Protein AF-A0A355SD45-F1 (afdb_monomer_lite)

Sequence (48 aa):
DNFAHEKSSSLPYGMQRRLEIARALATEPKVLLLDEPAAGMNPNESMA

Foldseek 3Di:
DPPPP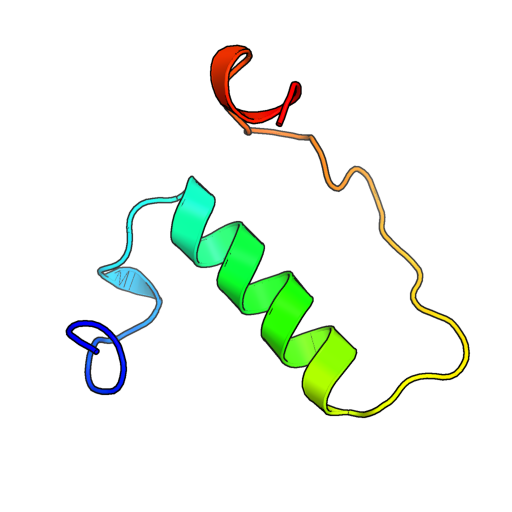PDLVPDDPVVNLVVVVVVVCVVVDPDDDDDPSPPPDDPVVVPD

pLDDT: mean 81.43, std 15.87, range [41.72, 97.56]

Secondary structure (DSSP, 8-state):
-TTTTS-GGGS-HHHHHHHHHHHHHTT--S----SSTTTT--GGGS--

Radius of gyration: 12.09 Å; chains: 1; bounding box: 24×23×30 Å

Structure (mmCIF, N/CA/C/O backbone):
data_AF-A0A355SD45-F1
#
_entry.id   AF-A0A355SD45-F1
#
loop_
_atom_site.group_PDB
_atom_site.id
_atom_site.type_symbol
_atom_site.label_atom_id
_atom_site.label_alt_id
_atom_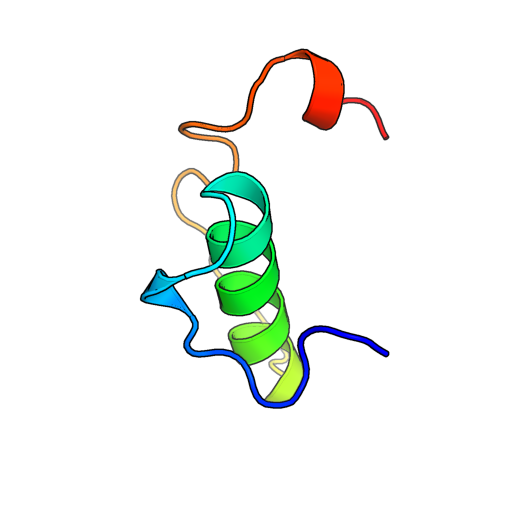site.label_comp_id
_atom_site.label_asym_id
_atom_site.label_entity_id
_atom_site.label_seq_id
_atom_site.pdbx_PDB_ins_code
_atom_site.Cartn_x
_atom_site.Cartn_y
_atom_site.Cartn_z
_atom_site.occupancy
_atom_site.B_iso_or_equiv
_atom_site.auth_seq_id
_atom_site.auth_comp_id
_atom_site.auth_asym_id
_atom_site.auth_atom_id
_atom_site.pdbx_PDB_model_num
ATOM 1 N N . ASP A 1 1 ? -11.088 5.746 -15.567 1.00 57.53 1 ASP A N 1
ATOM 2 C CA . ASP A 1 1 ? -12.076 4.669 -15.794 1.00 57.53 1 ASP A CA 1
ATOM 3 C C . ASP A 1 1 ? -11.580 3.451 -16.579 1.00 57.53 1 ASP A C 1
ATOM 5 O O . ASP A 1 1 ? -12.269 2.443 -16.566 1.00 57.53 1 ASP A O 1
ATOM 9 N N . ASN A 1 2 ? -10.372 3.447 -17.168 1.00 71.81 2 ASN A N 1
ATOM 10 C CA . ASN A 1 2 ? -9.933 2.324 -18.024 1.00 71.81 2 ASN A CA 1
ATOM 11 C C . ASN A 1 2 ? -9.345 1.082 -17.322 1.00 71.81 2 ASN A C 1
ATOM 13 O O . ASN A 1 2 ? -9.176 0.071 -17.986 1.00 71.81 2 ASN A O 1
ATOM 17 N N . PHE A 1 3 ? -9.061 1.104 -16.015 1.00 85.19 3 PHE A N 1
ATOM 18 C CA . PHE A 1 3 ? -8.345 -0.005 -15.350 1.00 85.19 3 PHE A CA 1
ATOM 19 C C . PHE A 1 3 ? -9.220 -0.898 -14.461 1.00 85.19 3 PHE A C 1
ATOM 21 O O . PHE A 1 3 ? -8.731 -1.880 -13.912 1.00 85.19 3 PHE A O 1
ATOM 28 N N . ALA A 1 4 ? -10.511 -0.586 -14.305 1.00 87.25 4 ALA A N 1
ATOM 29 C CA . ALA A 1 4 ? -11.386 -1.264 -13.340 1.00 87.25 4 ALA A CA 1
ATOM 30 C C . ALA A 1 4 ? -11.575 -2.769 -13.615 1.00 87.25 4 ALA A C 1
ATOM 32 O O . ALA A 1 4 ? -11.879 -3.533 -12.701 1.00 87.25 4 ALA A O 1
ATOM 33 N N . HIS A 1 5 ? -11.391 -3.193 -14.868 1.00 90.56 5 HIS A N 1
ATOM 34 C CA . HIS A 1 5 ? -11.533 -4.586 -15.300 1.00 90.56 5 HIS A CA 1
ATOM 35 C C . HIS A 1 5 ? -10.201 -5.232 -15.701 1.00 90.56 5 HIS A C 1
ATOM 37 O O . HIS A 1 5 ? -10.180 -6.383 -16.140 1.00 90.56 5 HIS A O 1
ATOM 43 N N . GLU A 1 6 ? -9.089 -4.512 -15.557 1.00 90.75 6 GLU A N 1
ATOM 44 C CA . GLU A 1 6 ? -7.765 -5.052 -15.837 1.00 90.75 6 GLU A CA 1
ATOM 45 C C . GLU A 1 6 ? -7.240 -5.873 -14.655 1.00 90.75 6 GLU A C 1
ATOM 47 O O . GLU A 1 6 ? -7.552 -5.619 -13.490 1.00 90.75 6 GLU A O 1
ATOM 52 N N . LYS A 1 7 ? -6.412 -6.881 -14.948 1.00 92.25 7 LYS A N 1
ATOM 53 C CA . LYS A 1 7 ? -5.729 -7.639 -13.895 1.00 92.25 7 LYS A CA 1
ATOM 54 C C . LYS A 1 7 ? -4.646 -6.756 -13.280 1.00 92.25 7 LYS A C 1
ATOM 56 O O . LYS A 1 7 ? -3.923 -6.083 -14.002 1.00 92.25 7 LYS A O 1
ATOM 61 N N . SER A 1 8 ? -4.440 -6.829 -11.965 1.00 88.19 8 SER A N 1
ATOM 62 C CA . SER A 1 8 ? -3.374 -6.053 -11.307 1.00 88.19 8 SER A CA 1
ATOM 63 C C . SER A 1 8 ? -2.002 -6.276 -11.955 1.00 88.19 8 SER A C 1
ATOM 65 O O . SER A 1 8 ? -1.245 -5.331 -12.130 1.00 88.19 8 SER A O 1
ATOM 67 N N . SER A 1 9 ? -1.718 -7.503 -12.398 1.00 90.94 9 SER A N 1
ATOM 68 C CA . SER A 1 9 ? -0.463 -7.875 -13.053 1.00 90.94 9 SER A CA 1
ATOM 69 C C . SER A 1 9 ? -0.227 -7.217 -14.418 1.00 90.94 9 SER A C 1
ATOM 71 O O . SER A 1 9 ? 0.902 -7.259 -14.896 1.00 90.94 9 SER A O 1
ATOM 73 N N . SER A 1 10 ? -1.256 -6.662 -15.075 1.00 92.00 10 SER A N 1
ATOM 74 C CA . SER A 1 10 ? -1.097 -5.939 -16.348 1.00 92.00 10 SER A CA 1
ATOM 75 C C . SER A 1 10 ? -0.808 -4.450 -16.166 1.00 92.00 10 SER A C 1
ATOM 77 O O . SER A 1 10 ? -0.434 -3.788 -17.131 1.00 92.00 10 SER A O 1
ATOM 79 N N . LEU A 1 11 ? -0.947 -3.915 -14.948 1.00 88.75 11 LEU A N 1
ATOM 80 C CA . LEU A 1 11 ? -0.703 -2.501 -14.679 1.00 88.75 11 LEU A CA 1
ATOM 81 C C . LEU A 1 11 ? 0.803 -2.198 -14.621 1.00 88.75 11 LEU A C 1
ATOM 83 O O . LEU A 1 11 ? 1.586 -3.048 -14.194 1.00 88.75 11 LEU A O 1
ATOM 87 N N . PRO A 1 12 ? 1.243 -0.977 -14.963 1.00 88.19 12 PRO A N 1
ATOM 88 C CA . PRO A 1 12 ? 2.606 -0.532 -14.680 1.00 88.19 12 PRO A CA 1
ATOM 89 C C . PRO A 1 12 ? 2.948 -0.663 -13.189 1.00 88.19 12 PRO A C 1
ATOM 91 O O . PRO A 1 12 ? 2.090 -0.435 -12.338 1.00 88.19 12 PRO A O 1
ATOM 94 N N . TYR A 1 13 ? 4.208 -0.962 -12.857 1.00 84.38 13 TYR A N 1
ATOM 95 C CA . TYR A 1 13 ? 4.641 -1.232 -11.475 1.00 84.38 13 TYR A CA 1
ATOM 96 C C . TYR A 1 13 ? 4.224 -0.141 -10.466 1.00 84.38 13 TYR A C 1
ATOM 98 O O . TYR A 1 13 ? 3.655 -0.451 -9.421 1.00 84.38 13 TYR A O 1
ATOM 106 N N . GLY A 1 14 ? 4.386 1.143 -10.810 1.00 84.31 14 GLY A N 1
ATOM 107 C CA . GLY A 1 14 ? 3.934 2.250 -9.953 1.00 84.31 14 GLY A CA 1
ATOM 108 C C . GLY A 1 14 ? 2.416 2.260 -9.711 1.00 84.31 14 GLY A C 1
ATOM 109 O O . GLY A 1 14 ? 1.954 2.588 -8.619 1.00 84.31 14 GLY A O 1
ATOM 110 N N . MET A 1 15 ? 1.616 1.831 -10.694 1.00 87.81 15 MET A N 1
ATOM 111 C CA . MET A 1 15 ? 0.165 1.678 -10.538 1.00 87.81 15 MET A CA 1
ATOM 112 C C . MET A 1 15 ? -0.208 0.440 -9.722 1.00 87.81 15 MET A C 1
ATOM 114 O O . MET A 1 15 ? -1.153 0.514 -8.940 1.00 87.81 15 MET A O 1
ATOM 118 N N . GLN A 1 16 ? 0.542 -0.659 -9.842 1.00 88.81 16 GLN A N 1
ATOM 119 C CA . GLN A 1 16 ? 0.375 -1.826 -8.969 1.00 88.81 16 GLN A CA 1
ATOM 120 C C . GLN A 1 16 ? 0.594 -1.440 -7.503 1.00 88.81 16 GLN A C 1
ATOM 122 O O . GLN A 1 16 ? -0.253 -1.729 -6.663 1.00 88.81 16 GLN A O 1
ATOM 127 N N . ARG A 1 17 ? 1.663 -0.690 -7.207 1.00 85.56 17 ARG A N 1
ATOM 128 C CA . ARG A 1 17 ? 1.960 -0.206 -5.851 1.00 85.56 17 ARG A CA 1
ATOM 129 C C . ARG A 1 17 ? 0.854 0.700 -5.305 1.00 85.56 17 ARG A C 1
ATOM 131 O O . ARG A 1 17 ? 0.390 0.511 -4.182 1.00 85.56 17 ARG A O 1
ATOM 138 N N . ARG A 1 18 ? 0.371 1.651 -6.115 1.00 87.94 18 ARG A N 1
ATOM 139 C CA . ARG A 1 18 ? -0.774 2.507 -5.750 1.00 87.94 18 ARG A CA 1
ATOM 140 C C . ARG A 1 18 ? -2.043 1.691 -5.488 1.00 87.94 18 ARG A C 1
ATOM 142 O O . ARG A 1 18 ? -2.753 1.981 -4.531 1.00 87.94 18 ARG A O 1
ATOM 149 N N . LEU A 1 19 ? -2.307 0.656 -6.288 1.00 90.81 19 LEU A N 1
ATOM 150 C CA . LEU A 1 19 ? -3.442 -0.249 -6.094 1.00 90.81 19 LEU A CA 1
ATOM 151 C C . LEU A 1 19 ? -3.337 -1.036 -4.778 1.00 90.81 19 LEU A C 1
ATOM 153 O O . LEU A 1 19 ? -4.346 -1.219 -4.102 1.00 90.81 19 LEU A O 1
ATOM 157 N N . GLU A 1 20 ? -2.141 -1.471 -4.378 1.00 90.00 20 GLU A N 1
ATOM 158 C CA . GLU A 1 20 ? -1.927 -2.154 -3.095 1.00 90.00 20 GLU A CA 1
ATOM 159 C C . GLU A 1 20 ? -2.260 -1.256 -1.900 1.00 90.00 20 GLU A C 1
ATOM 161 O O . GLU A 1 20 ? -2.958 -1.696 -0.982 1.00 90.00 20 GLU A O 1
ATOM 166 N N . ILE A 1 21 ? -1.813 0.004 -1.936 1.00 90.62 21 ILE A N 1
ATOM 167 C CA . ILE A 1 21 ? -2.121 1.002 -0.903 1.00 90.62 21 ILE A CA 1
ATOM 168 C C . ILE A 1 21 ? -3.620 1.316 -0.905 1.00 90.62 21 ILE A C 1
ATOM 170 O O . ILE A 1 21 ? -4.251 1.295 0.149 1.00 90.62 21 ILE A O 1
ATOM 174 N N . ALA A 1 22 ? -4.214 1.543 -2.080 1.00 93.19 22 ALA A N 1
ATOM 175 C CA . ALA A 1 22 ? -5.648 1.792 -2.212 1.00 93.19 22 ALA A CA 1
ATOM 176 C C . ALA A 1 22 ? -6.483 0.628 -1.654 1.00 93.19 22 ALA A C 1
ATOM 178 O O . ALA A 1 22 ? -7.453 0.856 -0.937 1.00 93.19 22 ALA A O 1
ATOM 179 N N . ARG A 1 23 ? -6.0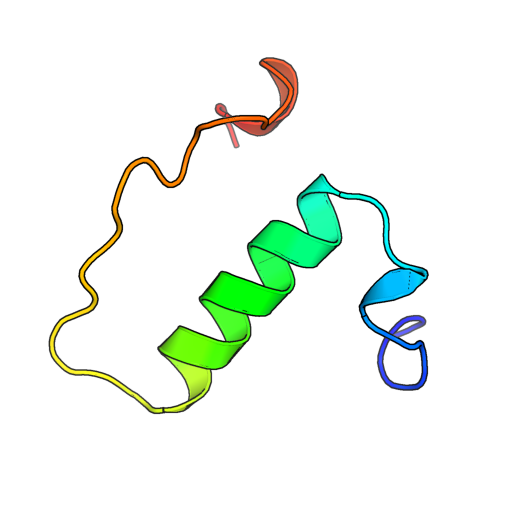72 -0.622 -1.905 1.00 93.75 23 ARG A N 1
ATOM 180 C CA . ARG A 1 23 ? -6.705 -1.823 -1.341 1.00 93.75 23 ARG A CA 1
ATOM 181 C C . ARG A 1 23 ? -6.623 -1.850 0.185 1.00 93.75 23 ARG A C 1
ATOM 183 O O . ARG A 1 23 ? -7.594 -2.240 0.823 1.00 93.75 23 ARG A O 1
ATOM 190 N N . ALA A 1 24 ? -5.491 -1.456 0.764 1.00 93.62 24 ALA A N 1
ATOM 191 C CA . ALA A 1 24 ? -5.337 -1.388 2.215 1.00 93.62 24 ALA A CA 1
ATOM 192 C C . ALA A 1 24 ? -6.194 -0.271 2.835 1.00 93.62 24 ALA A C 1
ATOM 194 O O . ALA A 1 24 ? -6.814 -0.474 3.871 1.00 93.62 24 ALA A O 1
ATOM 195 N N . LEU A 1 25 ? -6.279 0.894 2.188 1.00 95.81 25 LEU A N 1
ATOM 196 C CA . LEU A 1 25 ? -7.114 2.011 2.645 1.00 95.81 25 LEU A CA 1
ATOM 197 C C . LEU A 1 25 ? -8.616 1.733 2.506 1.00 95.81 25 LEU A C 1
ATOM 199 O O . LEU A 1 25 ? -9.398 2.215 3.321 1.00 95.81 25 LEU A O 1
ATOM 203 N N . ALA A 1 26 ? -9.023 0.936 1.515 1.00 96.69 26 ALA A N 1
ATOM 204 C CA . ALA A 1 26 ? -10.422 0.580 1.281 1.00 96.69 26 ALA A CA 1
ATOM 205 C C . ALA A 1 26 ? -11.065 -0.202 2.441 1.00 96.69 26 ALA A C 1
ATOM 207 O O . ALA A 1 26 ? -12.287 -0.279 2.514 1.00 96.69 26 ALA A O 1
ATOM 208 N N . THR A 1 27 ? -10.271 -0.769 3.355 1.00 96.56 27 THR A N 1
ATOM 209 C CA . THR A 1 27 ? -10.782 -1.407 4.579 1.00 96.56 27 THR A CA 1
ATOM 210 C C . THR A 1 27 ? -10.989 -0.417 5.731 1.00 96.56 27 THR A C 1
ATOM 212 O O . THR A 1 27 ? -11.170 -0.851 6.865 1.00 96.56 27 THR A O 1
ATOM 215 N N . GLU A 1 28 ? -10.876 0.889 5.473 1.00 96.62 28 GLU A N 1
ATOM 216 C CA . GLU A 1 28 ? -10.983 1.976 6.456 1.00 96.62 28 GLU A CA 1
ATOM 217 C C . GLU 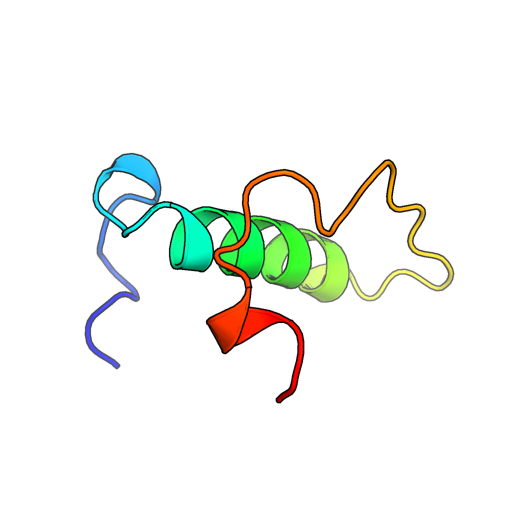A 1 28 ? -10.144 1.745 7.735 1.00 96.62 28 GLU A C 1
ATOM 219 O O . GLU A 1 28 ? -10.654 1.831 8.860 1.00 96.62 28 GLU A O 1
ATOM 224 N N . PRO A 1 29 ? -8.842 1.412 7.614 1.00 97.38 29 PRO A N 1
ATOM 225 C CA . PRO A 1 29 ? -8.027 1.120 8.781 1.00 97.38 29 PRO A CA 1
ATOM 226 C C . PRO A 1 29 ? -7.795 2.386 9.614 1.00 97.38 29 PRO A C 1
ATOM 228 O O . PRO A 1 29 ? -7.489 3.454 9.090 1.00 97.38 29 PRO A O 1
ATOM 231 N N . LYS A 1 30 ? -7.848 2.254 10.945 1.00 97.56 30 LYS A N 1
ATOM 232 C CA . LYS A 1 30 ? -7.466 3.346 11.862 1.00 97.56 30 LYS A CA 1
ATOM 233 C C . LYS A 1 30 ? -5.960 3.621 11.857 1.00 97.56 30 LYS A C 1
ATOM 235 O O . LYS A 1 30 ? -5.537 4.726 12.174 1.00 97.56 30 LYS A O 1
ATOM 240 N N . VAL A 1 31 ? -5.162 2.599 11.548 1.00 96.00 31 VAL A N 1
ATOM 241 C CA . VAL A 1 31 ? -3.699 2.657 11.473 1.00 96.00 31 VAL A CA 1
ATOM 242 C C . VAL A 1 31 ? -3.254 1.796 10.297 1.00 96.00 31 VAL A C 1
ATOM 244 O O . VAL A 1 31 ? -3.648 0.634 10.205 1.00 96.00 31 VAL A O 1
ATOM 247 N N . LEU A 1 32 ? -2.422 2.357 9.423 1.00 93.69 32 LEU A N 1
ATOM 248 C CA . LEU A 1 32 ? -1.797 1.657 8.305 1.00 93.69 32 LEU A CA 1
ATOM 249 C C . LEU A 1 32 ? -0.280 1.668 8.510 1.00 93.69 32 LEU A C 1
ATOM 251 O O . LEU A 1 32 ? 0.330 2.734 8.548 1.00 93.69 32 LEU A O 1
ATOM 255 N N . LEU A 1 33 ? 0.316 0.487 8.664 1.00 92.88 33 LEU A N 1
ATOM 256 C CA . LEU A 1 33 ? 1.767 0.326 8.755 1.00 92.88 33 LEU A CA 1
ATOM 257 C C . LEU A 1 33 ? 2.319 0.051 7.357 1.00 92.88 33 LEU A C 1
ATOM 259 O O . LEU A 1 33 ? 1.841 -0.851 6.670 1.00 92.88 33 LEU A O 1
ATOM 263 N N . LEU A 1 34 ? 3.314 0.830 6.945 1.00 88.88 34 LEU A N 1
ATOM 264 C CA . LEU A 1 34 ? 3.967 0.709 5.647 1.00 88.88 34 LEU A CA 1
ATOM 265 C C . LEU A 1 34 ? 5.452 0.467 5.880 1.00 88.88 34 LEU A C 1
ATOM 267 O O . LEU A 1 34 ? 6.111 1.298 6.502 1.00 88.88 34 LEU A O 1
ATOM 271 N N . ASP A 1 35 ? 5.960 -0.649 5.367 1.00 86.06 35 ASP A N 1
ATOM 272 C CA . ASP A 1 35 ? 7.394 -0.907 5.321 1.00 86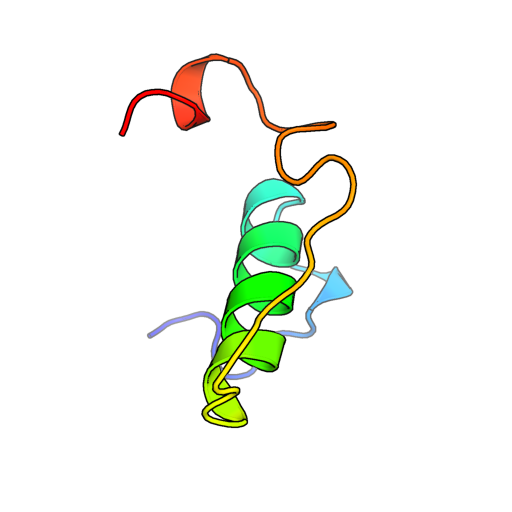.06 35 ASP A CA 1
ATOM 273 C C . ASP A 1 35 ? 7.925 -0.504 3.941 1.00 86.06 35 ASP A C 1
ATOM 275 O O . ASP A 1 35 ? 7.416 -0.954 2.912 1.00 86.06 35 ASP A O 1
ATOM 279 N N . GLU A 1 36 ? 8.868 0.434 3.935 1.00 81.25 36 GLU A N 1
ATOM 280 C CA . GLU A 1 36 ? 9.469 1.052 2.746 1.00 81.25 36 GLU A CA 1
ATOM 281 C C . GLU A 1 36 ? 8.492 1.335 1.574 1.00 81.25 36 GLU A C 1
ATOM 283 O O . GLU A 1 36 ? 8.631 0.802 0.465 1.00 81.25 36 GLU A O 1
ATOM 288 N N . PRO A 1 37 ? 7.478 2.208 1.749 1.00 73.75 37 PRO A N 1
ATOM 289 C CA . PRO A 1 37 ? 6.470 2.452 0.712 1.00 73.75 37 PRO A CA 1
ATOM 290 C C . PRO A 1 37 ? 7.044 3.056 -0.579 1.00 73.75 37 PRO A C 1
ATOM 292 O O . PRO A 1 37 ? 6.484 2.821 -1.649 1.00 73.75 37 PRO A O 1
ATOM 295 N N . ALA A 1 38 ? 8.164 3.781 -0.485 1.00 72.38 38 ALA A N 1
ATOM 296 C CA . ALA A 1 38 ? 8.825 4.457 -1.603 1.00 72.38 38 ALA A CA 1
ATOM 297 C C . ALA A 1 38 ? 9.841 3.579 -2.365 1.00 72.38 38 ALA A C 1
ATOM 299 O O . ALA A 1 38 ? 10.383 4.016 -3.384 1.00 72.38 38 ALA A O 1
ATOM 300 N N . ALA A 1 39 ? 10.119 2.354 -1.902 1.00 69.19 39 ALA A N 1
ATOM 301 C CA . ALA A 1 39 ? 11.062 1.465 -2.571 1.00 69.19 39 ALA A CA 1
ATOM 302 C C . ALA A 1 39 ? 10.553 1.082 -3.976 1.00 69.19 39 ALA A C 1
ATOM 304 O O . ALA A 1 39 ? 9.475 0.507 -4.140 1.00 69.19 39 ALA A O 1
ATOM 305 N N . GLY A 1 40 ? 11.337 1.408 -5.009 1.00 61.22 40 GLY A N 1
ATOM 306 C CA . GLY A 1 40 ? 11.029 1.079 -6.407 1.00 61.22 40 GLY A CA 1
ATOM 307 C C . GLY A 1 40 ? 10.120 2.069 -7.149 1.00 61.22 40 GLY A C 1
ATOM 308 O O . GLY A 1 40 ? 9.726 1.777 -8.278 1.00 61.22 40 GLY A O 1
ATOM 309 N N . MET A 1 41 ? 9.795 3.230 -6.568 1.00 63.81 41 MET A N 1
ATOM 310 C CA . MET A 1 41 ? 9.174 4.338 -7.309 1.00 63.81 41 MET A CA 1
ATOM 311 C C . MET A 1 41 ? 10.253 5.151 -8.040 1.00 63.81 41 MET A C 1
ATOM 313 O O . MET A 1 41 ? 11.311 5.437 -7.479 1.00 63.81 41 MET A O 1
ATOM 317 N N . ASN A 1 42 ? 10.010 5.522 -9.303 1.00 58.22 42 ASN A N 1
ATOM 318 C CA . ASN A 1 42 ? 10.926 6.404 -10.031 1.00 58.22 42 ASN A CA 1
ATOM 319 C C . ASN A 1 42 ? 10.993 7.776 -9.325 1.00 58.22 42 ASN A C 1
ATOM 321 O O . ASN A 1 42 ? 9.947 8.269 -8.901 1.00 58.22 42 ASN A O 1
ATOM 325 N N . PRO A 1 43 ? 12.164 8.444 -9.254 1.00 55.19 43 PRO A N 1
ATOM 326 C CA . PRO A 1 43 ? 12.338 9.711 -8.526 1.00 55.19 43 PRO A CA 1
ATOM 327 C C . PRO A 1 43 ? 11.341 10.819 -8.905 1.00 55.19 43 PRO A C 1
ATOM 329 O O . PRO A 1 43 ? 11.032 11.678 -8.085 1.00 55.19 43 PRO A O 1
ATOM 332 N N . ASN A 1 44 ? 10.805 10.777 -10.129 1.00 55.31 44 ASN A N 1
ATOM 333 C CA . ASN A 1 44 ? 9.824 11.741 -10.632 1.00 55.31 44 ASN A CA 1
ATOM 334 C C . ASN A 1 44 ? 8.396 11.537 -10.092 1.00 55.31 44 ASN A C 1
ATOM 336 O O . ASN A 1 44 ? 7.569 12.424 -10.267 1.00 55.31 44 ASN A O 1
ATOM 340 N N . GLU A 1 45 ? 8.086 10.406 -9.451 1.00 53.50 45 GLU A N 1
ATOM 341 C CA . GLU A 1 45 ? 6.777 10.152 -8.823 1.00 53.50 45 GLU A CA 1
ATOM 342 C C . GLU A 1 45 ? 6.787 10.374 -7.298 1.00 53.50 45 GLU A C 1
ATOM 344 O O . GLU A 1 45 ? 5.731 10.319 -6.677 1.00 53.50 45 GLU A O 1
ATOM 349 N N . SER A 1 46 ? 7.949 10.649 -6.689 1.00 48.69 46 SER A N 1
ATOM 350 C CA . SER A 1 46 ? 8.080 10.896 -5.240 1.00 48.69 46 SER A CA 1
ATOM 351 C C . SER A 1 46 ? 7.829 12.356 -4.826 1.00 48.69 46 SER A C 1
ATOM 353 O O . SER A 1 46 ? 7.888 12.662 -3.638 1.00 48.69 46 SER A O 1
ATOM 355 N N . MET A 1 47 ? 7.579 13.265 -5.779 1.00 42.03 47 MET A N 1
ATOM 356 C CA . MET A 1 47 ? 7.340 14.699 -5.534 1.00 42.03 47 MET A CA 1
ATOM 357 C C . MET A 1 47 ? 6.032 15.212 -6.166 1.00 42.03 47 MET A C 1
ATOM 359 O O . MET A 1 47 ? 6.025 16.259 -6.815 1.00 42.03 47 MET A O 1
ATOM 363 N N . ALA A 1 48 ? 4.931 14.480 -5.993 1.00 41.72 48 ALA A N 1
ATOM 364 C CA . ALA A 1 48 ? 3.580 14.976 -6.2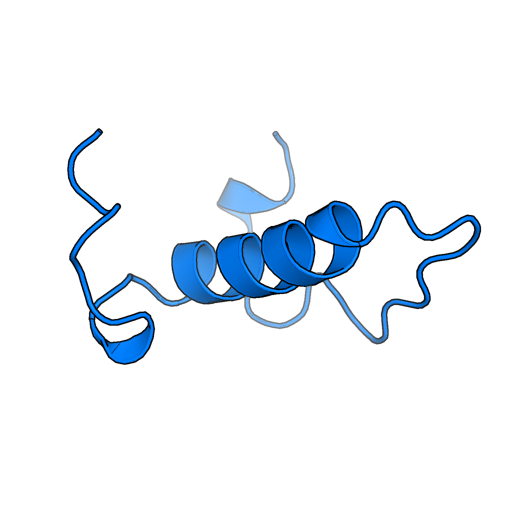66 1.00 41.72 48 ALA A CA 1
ATOM 365 C C . ALA A 1 48 ? 2.645 14.636 -5.103 1.00 41.72 48 ALA A C 1
ATOM 367 O O . ALA A 1 48 ? 2.703 13.475 -4.636 1.00 41.72 48 ALA A O 1
#